Protein AF-A0A2N7CYK8-F1 (afdb_monomer_lite)

Foldseek 3Di:
DPVVLLVVLVVLLVCLVCQLVPVLVVLVPDPDDPVVSVVSSCCRNPNVSVVSNVVSDVSCDDVNVVVVCCVVCVVVVVVVVVVVVVVVVVVVVD

Sequence (94 aa):
MNKSRLYVGVVLVGIAAVLPFISVPLISMSPLSTAAKATAITIMVAGAPEVILLLAGVVMGKDNLSKLVKRLLSPVKSALDKLKQVLHTAMHSR

pLDDT: mean 90.42, std 6.22, range [55.06, 96.25]

Radius of gyration: 20.06 Å; chains: 1; bounding box: 63×14×42 Å

Structure (mmCIF, N/CA/C/O backbone):
data_AF-A0A2N7CYK8-F1
#
_entry.id   AF-A0A2N7CYK8-F1
#
loop_
_atom_site.group_PDB
_atom_site.id
_atom_site.type_symbol
_atom_site.label_atom_id
_atom_site.label_alt_id
_atom_site.label_comp_id
_atom_site.label_asym_id
_atom_site.label_entity_id
_atom_site.label_seq_id
_atom_site.pdbx_PDB_ins_code
_atom_site.Cartn_x
_atom_site.Cartn_y
_atom_site.Cartn_z
_atom_site.occupancy
_atom_site.B_iso_or_equiv
_atom_site.auth_seq_id
_atom_site.auth_comp_id
_atom_site.auth_asym_id
_atom_site.auth_atom_id
_atom_site.pdbx_PDB_model_num
ATOM 1 N N . MET A 1 1 ? 5.346 3.593 -24.888 1.00 60.50 1 MET A N 1
ATOM 2 C CA . MET A 1 1 ? 5.014 3.705 -23.446 1.00 60.50 1 MET A CA 1
ATOM 3 C C . MET A 1 1 ? 3.586 4.194 -23.348 1.00 60.50 1 MET A C 1
ATOM 5 O O . MET A 1 1 ? 3.326 5.312 -23.779 1.00 60.50 1 MET A O 1
ATOM 9 N N . ASN A 1 2 ? 2.660 3.369 -22.858 1.00 81.38 2 ASN A N 1
ATOM 10 C CA . ASN A 1 2 ? 1.281 3.823 -22.726 1.00 81.38 2 ASN A CA 1
ATOM 11 C C . ASN A 1 2 ? 1.163 4.695 -21.468 1.00 81.38 2 ASN A C 1
ATOM 13 O O . ASN A 1 2 ? 1.076 4.178 -20.354 1.00 81.38 2 ASN A O 1
ATOM 17 N N . LYS A 1 3 ? 1.242 6.017 -21.662 1.00 84.62 3 LYS A N 1
ATOM 18 C CA . LYS A 1 3 ? 1.256 7.013 -20.582 1.00 84.62 3 LYS A CA 1
ATOM 19 C C . LYS A 1 3 ? 0.014 6.888 -19.696 1.00 84.62 3 LYS A C 1
ATOM 21 O O . LYS A 1 3 ? 0.147 6.961 -18.482 1.00 84.62 3 LYS A O 1
ATOM 26 N N . SER A 1 4 ? -1.152 6.612 -20.285 1.00 88.12 4 SER A N 1
ATOM 27 C CA . SER A 1 4 ? -2.416 6.452 -19.551 1.00 88.12 4 SER A CA 1
ATOM 28 C C . SER A 1 4 ? -2.330 5.361 -18.476 1.00 88.12 4 SER A C 1
ATOM 30 O O . SER A 1 4 ? -2.611 5.624 -17.313 1.00 88.12 4 SER A O 1
ATOM 32 N N . ARG A 1 5 ? -1.826 4.171 -18.828 1.00 90.00 5 ARG A N 1
ATOM 33 C CA . ARG A 1 5 ? -1.652 3.039 -17.901 1.00 90.00 5 ARG A CA 1
ATOM 34 C C . ARG A 1 5 ? -0.710 3.361 -16.743 1.00 90.00 5 ARG A C 1
ATOM 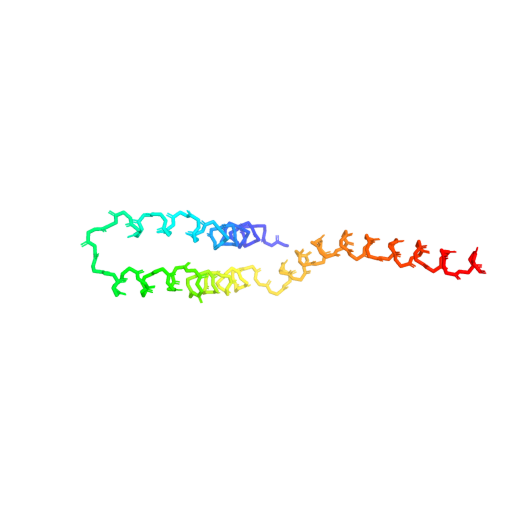36 O O . ARG A 1 5 ? -0.963 2.948 -15.616 1.00 90.00 5 ARG A O 1
ATOM 43 N N . LEU A 1 6 ? 0.365 4.104 -17.018 1.00 88.94 6 LEU A N 1
ATOM 44 C CA . LEU A 1 6 ? 1.283 4.565 -15.979 1.00 88.94 6 LEU A CA 1
ATOM 45 C C . LEU A 1 6 ? 0.580 5.543 -15.028 1.00 88.94 6 LEU A C 1
ATOM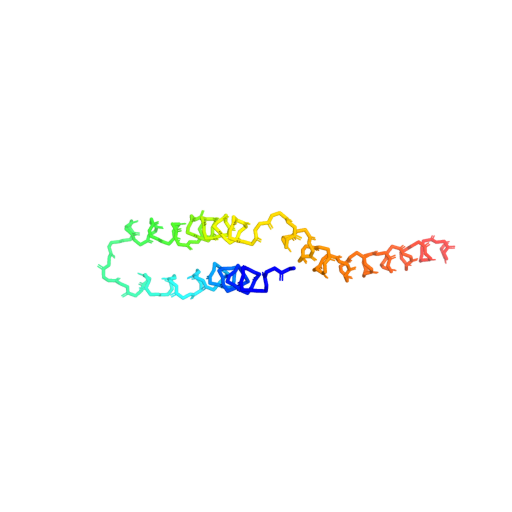 47 O O . LEU A 1 6 ? 0.648 5.346 -13.822 1.00 88.94 6 LEU A O 1
ATOM 51 N N . TYR A 1 7 ? -0.121 6.555 -15.549 1.00 91.50 7 TYR A N 1
ATOM 52 C CA . TYR A 1 7 ? -0.831 7.531 -14.715 1.00 91.50 7 TYR A CA 1
ATOM 53 C C . TYR A 1 7 ? -1.919 6.885 -13.860 1.00 91.50 7 TYR A C 1
ATOM 55 O O . TYR A 1 7 ? -1.957 7.133 -12.660 1.00 91.50 7 TYR A O 1
ATOM 63 N N . VAL A 1 8 ? -2.747 6.011 -14.440 1.00 92.88 8 VAL A N 1
ATOM 64 C CA . VAL A 1 8 ? -3.793 5.298 -13.690 1.00 92.88 8 VAL A CA 1
ATOM 65 C C . VAL A 1 8 ? -3.177 4.483 -12.557 1.00 92.88 8 VAL A C 1
ATOM 67 O O . VAL A 1 8 ? -3.644 4.557 -11.428 1.00 92.88 8 VAL A O 1
ATOM 70 N N . GLY A 1 9 ? -2.085 3.763 -12.816 1.00 92.12 9 GLY A N 1
ATOM 71 C CA . GLY A 1 9 ? -1.402 3.030 -11.758 1.00 92.12 9 GLY A CA 1
ATOM 72 C C . GLY A 1 9 ? -0.815 3.928 -10.667 1.00 92.12 9 GLY A C 1
ATOM 73 O O . GLY A 1 9 ? -0.895 3.576 -9.498 1.00 92.12 9 GLY A O 1
ATOM 74 N N . VAL A 1 10 ? -0.259 5.096 -11.013 1.00 91.56 10 VAL A N 1
ATOM 75 C CA . VAL A 1 10 ? 0.269 6.043 -10.012 1.00 91.56 10 VAL A CA 1
ATOM 76 C C . VAL A 1 10 ? -0.868 6.579 -9.148 1.00 91.56 10 VAL A C 1
ATOM 78 O O . VAL A 1 10 ? -0.721 6.660 -7.932 1.00 91.56 10 VAL A O 1
ATOM 81 N N . VAL A 1 11 ? -2.012 6.893 -9.759 1.00 94.56 11 VAL A N 1
ATOM 82 C CA . VAL A 1 11 ? -3.219 7.304 -9.034 1.00 94.56 11 VAL A CA 1
ATOM 83 C C . VAL A 1 11 ? -3.683 6.194 -8.093 1.00 94.56 11 VAL A C 1
ATOM 85 O O . VAL A 1 11 ? -3.942 6.475 -6.930 1.00 94.56 11 VAL A O 1
ATOM 88 N N . LEU A 1 12 ? -3.714 4.936 -8.541 1.00 93.75 12 LEU A N 1
ATOM 89 C CA . LEU A 1 12 ? -4.076 3.798 -7.688 1.00 93.75 12 LEU A CA 1
ATOM 90 C C . LEU A 1 12 ? -3.108 3.621 -6.510 1.00 93.75 12 LEU A C 1
ATOM 92 O O . LEU A 1 12 ? -3.558 3.420 -5.387 1.00 93.75 12 LEU A O 1
ATOM 96 N N . VAL A 1 13 ? -1.797 3.759 -6.733 1.00 93.12 13 VAL A N 1
ATOM 97 C CA . VAL A 1 13 ? -0.798 3.755 -5.648 1.00 93.12 13 VAL A CA 1
ATOM 98 C C . VAL A 1 13 ? -1.059 4.895 -4.660 1.00 93.12 13 VAL A C 1
ATOM 100 O O . VAL A 1 13 ? -1.022 4.678 -3.451 1.00 93.12 13 VAL A O 1
ATOM 103 N N . GLY A 1 14 ? -1.360 6.097 -5.158 1.00 93.31 14 GLY A N 1
ATOM 104 C CA . GLY A 1 14 ? -1.712 7.243 -4.319 1.00 93.31 14 GLY A CA 1
ATOM 105 C C . GLY A 1 14 ? -2.974 6.996 -3.490 1.00 93.31 14 GLY A C 1
ATOM 106 O O . GLY A 1 14 ? -2.976 7.255 -2.290 1.00 93.31 14 GLY A O 1
ATOM 107 N N . ILE A 1 15 ? -4.018 6.429 -4.101 1.00 93.50 15 ILE A N 1
ATOM 108 C CA . ILE A 1 15 ? -5.254 6.050 -3.407 1.00 93.50 15 ILE A CA 1
ATOM 109 C C . ILE A 1 15 ? -4.949 5.025 -2.314 1.00 93.50 15 ILE A C 1
ATOM 111 O O . ILE A 1 15 ? -5.357 5.237 -1.179 1.00 93.50 15 ILE A O 1
ATOM 115 N N . ALA A 1 16 ? -4.196 3.963 -2.618 1.00 93.25 16 ALA A N 1
ATOM 116 C CA . ALA A 1 16 ? -3.824 2.943 -1.637 1.00 93.25 16 ALA A CA 1
ATOM 117 C C . ALA A 1 16 ? -3.078 3.535 -0.432 1.00 93.25 16 ALA A C 1
ATOM 119 O O . ALA A 1 16 ? -3.350 3.157 0.702 1.00 93.25 16 ALA A O 1
ATOM 120 N N . ALA A 1 17 ? -2.172 4.488 -0.671 1.00 92.25 17 ALA A N 1
ATOM 121 C CA . ALA A 1 17 ? -1.403 5.137 0.387 1.00 92.25 17 ALA A CA 1
ATOM 122 C C . ALA A 1 17 ? -2.257 6.060 1.270 1.00 92.25 17 ALA A C 1
ATOM 124 O O . ALA A 1 17 ? -2.022 6.145 2.471 1.00 92.25 17 ALA A O 1
ATOM 125 N N . VAL A 1 18 ? -3.241 6.754 0.691 1.00 93.75 18 VAL A N 1
ATOM 126 C CA . VAL A 1 18 ? -4.093 7.718 1.409 1.00 93.75 18 VAL A CA 1
ATOM 127 C C . VAL A 1 18 ? -5.300 7.043 2.074 1.00 93.75 18 VAL A C 1
ATOM 129 O O . VAL A 1 18 ? -5.826 7.554 3.065 1.00 93.75 18 VAL A O 1
ATOM 132 N N . LEU A 1 19 ? -5.728 5.880 1.575 1.00 92.50 19 LEU A N 1
ATOM 133 C CA . LEU A 1 19 ? -6.930 5.179 2.027 1.00 92.50 19 LEU A CA 1
ATOM 134 C C . LEU A 1 19 ? -6.983 4.962 3.551 1.00 92.50 19 LEU A C 1
ATOM 136 O O . LEU A 1 19 ? -8.018 5.304 4.132 1.00 92.50 19 LEU A O 1
ATOM 140 N N . PRO A 1 20 ? -5.926 4.482 4.241 1.00 91.62 20 PRO A N 1
ATOM 141 C CA . PRO A 1 20 ? -5.976 4.280 5.690 1.00 91.62 20 PRO A CA 1
ATOM 142 C C . PRO A 1 20 ? -6.172 5.594 6.456 1.00 91.62 20 PRO A C 1
ATOM 144 O O . PRO A 1 20 ? -6.939 5.652 7.413 1.00 91.62 20 PRO A O 1
ATOM 147 N N . PHE A 1 21 ? -5.536 6.675 5.998 1.00 93.12 21 PHE A N 1
ATOM 148 C CA . PHE A 1 21 ? -5.596 7.979 6.662 1.00 93.12 21 PHE A CA 1
ATOM 149 C C . PHE A 1 21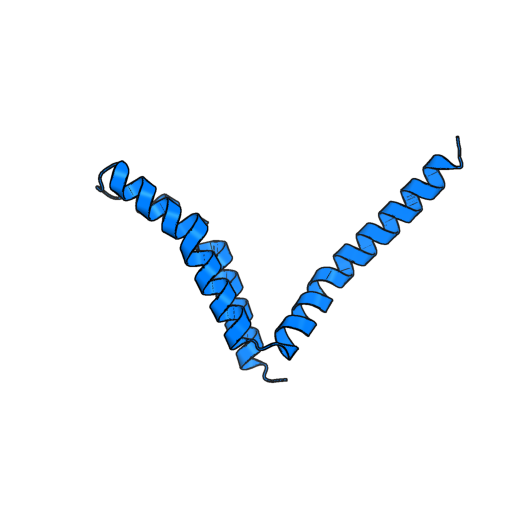 ? -6.989 8.608 6.616 1.00 93.12 21 PHE A C 1
ATOM 151 O O . PHE A 1 21 ? -7.361 9.324 7.540 1.00 93.12 21 PHE A O 1
ATOM 158 N N . ILE A 1 22 ? -7.768 8.331 5.567 1.00 92.88 22 ILE A N 1
ATOM 159 C CA . ILE A 1 22 ? -9.143 8.832 5.441 1.00 92.88 22 ILE A CA 1
ATOM 160 C C . ILE A 1 22 ? -10.141 7.873 6.101 1.00 92.88 22 ILE A C 1
ATOM 162 O O . ILE A 1 22 ? -11.032 8.299 6.832 1.00 92.88 22 ILE A O 1
ATOM 166 N N . SER A 1 23 ? -10.009 6.571 5.848 1.00 91.25 23 SER A N 1
ATOM 167 C CA . SER A 1 23 ? -10.995 5.573 6.280 1.00 91.25 23 SER A CA 1
ATOM 168 C C . SER A 1 23 ? -10.985 5.314 7.789 1.00 91.25 23 SER A C 1
ATOM 170 O O . SER A 1 23 ? -12.054 5.143 8.374 1.00 91.25 23 SER A O 1
ATOM 172 N N . VAL A 1 24 ? -9.821 5.329 8.448 1.00 93.25 24 VAL A N 1
ATOM 173 C CA . VAL A 1 24 ? -9.717 5.027 9.886 1.00 93.25 24 VAL A CA 1
ATOM 174 C C . VAL A 1 24 ? -10.454 6.055 10.760 1.00 93.25 24 VAL A C 1
ATOM 176 O O . VAL A 1 24 ? -11.247 5.630 11.609 1.00 93.25 24 VAL A O 1
ATOM 179 N N . PRO A 1 25 ? -10.295 7.382 10.565 1.00 94.00 25 PRO A N 1
ATOM 180 C CA . PRO A 1 25 ? -11.097 8.376 11.281 1.00 94.00 25 PRO A CA 1
ATOM 181 C C . PRO A 1 25 ? -12.602 8.214 11.043 1.00 94.00 25 PRO A C 1
ATOM 183 O O . PRO A 1 25 ? -13.380 8.227 11.996 1.00 94.00 25 PRO A O 1
ATOM 186 N N . LEU A 1 26 ? -13.014 7.981 9.791 1.00 94.19 26 LEU A N 1
ATOM 187 C CA . LEU A 1 26 ? -14.427 7.814 9.434 1.00 94.19 26 LEU A CA 1
ATOM 188 C C . LEU A 1 26 ? -15.053 6.589 10.118 1.00 94.19 26 LEU A C 1
ATOM 190 O O . LEU A 1 26 ? -16.142 6.682 10.684 1.00 94.19 26 LEU A O 1
ATOM 194 N N . ILE A 1 27 ? -14.350 5.452 10.131 1.00 94.50 27 ILE A N 1
ATOM 195 C CA . ILE A 1 27 ? -14.806 4.241 10.829 1.00 94.50 27 ILE A CA 1
ATOM 196 C C . ILE A 1 27 ? -14.869 4.486 12.339 1.00 94.50 27 ILE A C 1
ATOM 198 O O . ILE A 1 27 ? -15.811 4.049 13.004 1.00 94.50 27 ILE A O 1
ATOM 202 N N . SER A 1 28 ? -13.904 5.219 12.891 1.00 92.69 28 SER A N 1
ATOM 203 C CA . SER A 1 28 ? -13.843 5.509 14.327 1.00 92.69 28 SER A CA 1
ATOM 204 C C . SER A 1 28 ? -15.035 6.343 14.807 1.00 92.69 28 SER A C 1
ATOM 206 O O . SER A 1 28 ? -15.555 6.081 15.894 1.00 92.69 28 SER A O 1
ATOM 208 N N . MET A 1 29 ? -15.523 7.270 13.977 1.00 94.38 29 MET A N 1
ATOM 209 C CA . MET A 1 29 ? -16.701 8.104 14.258 1.00 94.38 29 MET A CA 1
ATOM 210 C C . MET A 1 29 ? -18.043 7.388 14.032 1.00 94.38 29 MET A C 1
ATOM 212 O O . MET A 1 29 ? -19.084 7.899 14.438 1.00 94.38 29 MET A O 1
ATOM 216 N N . SER A 1 30 ? -18.048 6.210 13.404 1.00 93.75 30 SER A N 1
ATOM 217 C CA . SER A 1 30 ? -19.284 5.471 13.126 1.00 93.75 30 SER A CA 1
ATOM 218 C C . SER A 1 30 ? -19.946 4.924 14.406 1.00 93.75 30 SER A C 1
ATOM 220 O O . SER A 1 30 ? -19.251 4.624 15.383 1.00 93.75 30 SER A O 1
ATOM 222 N N . PRO A 1 31 ? -21.274 4.710 14.425 1.00 94.94 31 PRO A N 1
ATOM 223 C CA . PRO A 1 31 ? -21.982 4.115 15.565 1.00 94.94 31 PRO A CA 1
ATOM 224 C C . PRO A 1 31 ? -21.829 2.580 15.652 1.00 94.94 31 PRO A C 1
ATOM 226 O O . PRO A 1 31 ? -22.647 1.902 16.268 1.00 94.94 31 PRO A O 1
ATOM 229 N N . LEU A 1 32 ? -20.805 2.004 15.016 1.00 93.56 32 LEU A N 1
ATOM 230 C CA . LEU A 1 32 ? -20.558 0.562 15.017 1.00 93.56 32 LEU A CA 1
ATOM 231 C C . LEU A 1 32 ? -20.064 0.058 16.380 1.00 93.56 32 LEU A C 1
ATOM 233 O O . LEU A 1 32 ? -19.449 0.793 17.156 1.00 93.56 32 LEU A O 1
ATOM 237 N N . SER A 1 33 ? -20.268 -1.236 16.635 1.00 96.25 33 SER A N 1
ATOM 238 C CA . SER A 1 33 ? -19.668 -1.907 17.789 1.00 96.25 33 SER A CA 1
ATOM 239 C C . SER A 1 33 ? -18.138 -1.900 17.697 1.00 96.25 33 SER A C 1
ATOM 241 O O . SER A 1 33 ? -17.562 -1.873 16.606 1.00 96.25 33 SER A O 1
ATOM 243 N N . THR A 1 34 ? -17.459 -1.969 18.843 1.00 93.62 34 THR A N 1
ATOM 244 C CA . THR A 1 34 ? -15.987 -1.977 18.907 1.00 93.62 34 THR A CA 1
ATOM 245 C C . THR A 1 34 ? -15.378 -3.097 18.063 1.00 93.62 34 THR A C 1
ATOM 247 O O . THR A 1 34 ? -14.402 -2.869 17.352 1.00 93.62 34 THR A O 1
ATOM 250 N N . ALA A 1 35 ? -15.994 -4.285 18.082 1.00 93.56 35 ALA A N 1
ATOM 251 C CA . ALA A 1 35 ? -15.561 -5.421 17.274 1.00 93.56 35 ALA A CA 1
ATOM 252 C C . ALA A 1 35 ? -15.664 -5.122 15.768 1.00 93.56 35 ALA A C 1
ATOM 254 O O . ALA A 1 35 ? -14.699 -5.321 15.035 1.00 93.56 35 ALA A O 1
ATOM 255 N N . ALA A 1 36 ? -16.791 -4.564 15.313 1.00 94.62 36 ALA A N 1
ATOM 256 C CA . ALA A 1 36 ? -16.982 -4.213 13.908 1.00 94.62 36 ALA A CA 1
ATOM 257 C C . ALA A 1 36 ? -16.022 -3.101 13.446 1.00 94.62 36 ALA A C 1
ATOM 259 O O . ALA A 1 36 ? -15.487 -3.173 12.339 1.00 94.62 36 ALA A O 1
ATOM 260 N N . LYS A 1 37 ? -15.748 -2.105 14.303 1.00 95.31 37 LYS A N 1
ATOM 261 C CA . LYS A 1 37 ? -14.753 -1.058 14.019 1.00 95.31 37 LYS A CA 1
ATOM 262 C C . LYS A 1 37 ? -13.359 -1.640 13.842 1.00 95.31 37 LYS A C 1
ATOM 264 O O . LYS A 1 37 ? -12.697 -1.311 12.862 1.00 95.31 37 LYS A O 1
ATOM 269 N N . ALA A 1 38 ? -12.933 -2.507 14.760 1.00 93.69 38 ALA A N 1
ATOM 270 C CA . ALA A 1 38 ? -11.624 -3.142 14.693 1.00 93.69 38 ALA A CA 1
ATOM 271 C C . ALA A 1 38 ? -11.462 -3.930 13.386 1.00 93.69 38 ALA A C 1
ATOM 273 O O . ALA A 1 38 ? -10.499 -3.702 12.660 1.00 93.69 3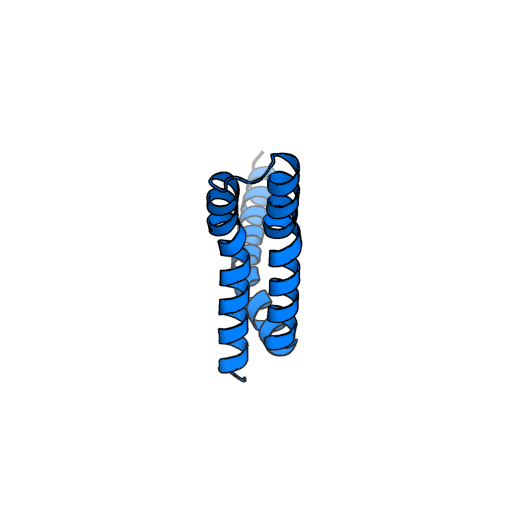8 ALA A O 1
ATOM 274 N N . THR A 1 39 ? -12.444 -4.764 13.026 1.00 93.94 39 THR A N 1
ATOM 275 C CA . THR A 1 39 ? -12.423 -5.520 11.765 1.00 93.94 39 THR A CA 1
ATOM 276 C C . THR A 1 39 ? -12.346 -4.604 10.544 1.00 93.94 39 THR A C 1
ATOM 278 O O . THR A 1 39 ? -11.519 -4.827 9.660 1.00 93.94 39 THR A O 1
ATOM 281 N N . ALA A 1 40 ? -13.170 -3.555 10.489 1.00 93.19 40 ALA A N 1
ATOM 282 C CA . ALA A 1 40 ? -13.175 -2.632 9.359 1.00 93.19 40 ALA A CA 1
ATOM 283 C C . ALA A 1 40 ? -11.856 -1.851 9.240 1.00 93.19 40 ALA A C 1
ATOM 285 O O . ALA A 1 40 ? -11.336 -1.700 8.137 1.00 93.19 40 ALA A O 1
ATOM 286 N N . ILE A 1 41 ? -11.273 -1.415 10.361 1.00 94.06 41 ILE A N 1
ATOM 287 C CA . ILE A 1 41 ? -9.957 -0.765 10.387 1.00 94.06 41 ILE A CA 1
ATOM 288 C C . ILE A 1 41 ? -8.879 -1.726 9.886 1.00 94.06 41 ILE A C 1
ATOM 290 O O . ILE A 1 41 ? -8.095 -1.345 9.024 1.00 94.06 41 ILE A O 1
ATOM 294 N N . THR A 1 42 ? -8.855 -2.975 10.357 1.00 92.81 42 THR A N 1
ATOM 295 C CA . THR A 1 42 ? -7.877 -3.970 9.894 1.00 92.81 42 THR A CA 1
ATOM 296 C C . THR A 1 42 ? -7.955 -4.169 8.383 1.00 92.81 42 THR A C 1
ATOM 298 O O . THR A 1 42 ? -6.926 -4.143 7.712 1.00 92.81 42 THR A O 1
ATOM 301 N N . ILE A 1 43 ? -9.165 -4.293 7.829 1.00 92.00 43 ILE A N 1
ATOM 302 C CA . ILE A 1 43 ? -9.361 -4.418 6.379 1.00 92.00 43 ILE A CA 1
ATOM 303 C C . ILE A 1 43 ? -8.855 -3.168 5.651 1.00 92.00 43 ILE A C 1
ATOM 305 O O . ILE A 1 43 ? -8.182 -3.287 4.632 1.00 92.00 43 ILE A O 1
ATOM 309 N N . MET A 1 44 ? -9.147 -1.972 6.158 1.00 91.94 44 MET A N 1
ATOM 310 C CA . MET A 1 44 ? -8.770 -0.725 5.486 1.00 91.94 44 MET A CA 1
ATOM 311 C C . MET A 1 44 ? -7.287 -0.359 5.624 1.00 91.94 44 MET A C 1
ATOM 313 O O . MET A 1 44 ? -6.775 0.383 4.789 1.00 91.94 44 MET A O 1
ATOM 317 N N . VAL A 1 45 ? -6.599 -0.874 6.646 1.00 92.12 45 VAL A N 1
ATOM 318 C CA . VAL A 1 45 ? -5.170 -0.619 6.891 1.00 92.12 45 VAL A CA 1
ATOM 319 C C . VAL A 1 45 ? -4.274 -1.670 6.234 1.00 92.12 45 VAL A C 1
ATOM 321 O O . VAL A 1 45 ? -3.217 -1.300 5.736 1.00 92.12 45 VAL A O 1
ATOM 324 N N . ALA A 1 46 ? -4.674 -2.945 6.239 1.00 86.88 46 ALA A N 1
ATOM 325 C CA . ALA A 1 46 ? -3.808 -4.071 5.859 1.00 86.88 46 ALA A CA 1
ATOM 326 C C . ALA A 1 46 ? -4.433 -5.054 4.847 1.00 86.88 46 ALA A C 1
ATOM 328 O O . ALA A 1 46 ? -3.890 -6.133 4.610 1.00 86.88 46 ALA A O 1
ATOM 329 N N . GLY A 1 47 ? -5.611 -4.742 4.298 1.00 88.56 47 GLY A N 1
ATOM 330 C CA . GLY A 1 47 ? -6.224 -5.537 3.228 1.00 88.56 47 GLY A CA 1
ATOM 331 C C . GLY A 1 47 ? -6.428 -4.740 1.944 1.00 88.56 47 GLY A C 1
ATOM 332 O O . GLY A 1 47 ? -5.944 -5.103 0.872 1.00 88.56 47 GLY A O 1
ATOM 333 N N . ALA A 1 48 ? -7.191 -3.652 2.036 1.00 90.06 48 ALA A N 1
ATOM 334 C CA . ALA A 1 48 ? -7.565 -2.843 0.885 1.00 90.06 48 ALA A CA 1
ATOM 335 C C . ALA A 1 48 ? -6.360 -2.181 0.185 1.00 90.06 48 ALA A C 1
ATOM 337 O O . ALA A 1 48 ? -6.314 -2.241 -1.049 1.00 90.06 48 ALA A O 1
ATOM 338 N N . PRO A 1 49 ? -5.369 -1.598 0.893 1.00 93.69 49 PRO A N 1
ATOM 339 C CA . PRO A 1 49 ? -4.194 -1.021 0.244 1.00 93.69 49 PRO A CA 1
ATOM 340 C C . PRO A 1 49 ? -3.428 -2.040 -0.606 1.00 93.69 49 PRO A C 1
ATOM 342 O O . PRO A 1 49 ? -3.089 -1.754 -1.751 1.00 93.69 49 PRO A O 1
ATOM 345 N N . GLU A 1 50 ? -3.219 -3.251 -0.098 1.00 93.38 50 GLU A N 1
ATOM 346 C CA . GLU A 1 50 ? -2.502 -4.336 -0.765 1.00 93.38 50 GLU A CA 1
ATOM 347 C C . GLU A 1 50 ? -3.205 -4.752 -2.058 1.00 93.38 50 GLU A C 1
ATOM 349 O O . GLU A 1 50 ? -2.568 -4.862 -3.109 1.00 93.38 50 GLU A O 1
ATOM 354 N N . VAL A 1 51 ? -4.531 -4.919 -2.015 1.00 94.44 51 VAL A N 1
ATOM 355 C CA . VAL A 1 51 ? -5.331 -5.251 -3.202 1.00 94.44 51 VAL A CA 1
ATOM 356 C C . VAL A 1 51 ? -5.244 -4.136 -4.248 1.00 94.44 51 VAL A C 1
ATOM 358 O O . VAL A 1 51 ? -5.039 -4.414 -5.432 1.00 94.44 51 VAL A O 1
ATOM 361 N N . ILE A 1 52 ? -5.337 -2.868 -3.836 1.00 94.12 52 ILE A N 1
ATOM 362 C CA . ILE A 1 52 ? -5.231 -1.723 -4.753 1.00 94.12 52 ILE A CA 1
ATOM 363 C C . ILE A 1 52 ? -3.823 -1.631 -5.356 1.00 94.12 52 ILE A C 1
ATOM 365 O O . ILE A 1 52 ? -3.688 -1.369 -6.552 1.00 94.12 52 ILE A O 1
ATOM 369 N N . LEU A 1 53 ? -2.771 -1.887 -4.574 1.00 93.00 53 LEU A N 1
ATOM 370 C CA . LEU A 1 53 ? -1.389 -1.903 -5.061 1.00 93.00 53 LEU A CA 1
ATOM 371 C C . LEU A 1 53 ? -1.153 -3.022 -6.082 1.00 93.00 53 LEU A C 1
ATOM 373 O O . LEU A 1 53 ? -0.495 -2.794 -7.102 1.00 93.00 53 LEU A O 1
ATOM 377 N N . LEU A 1 54 ? -1.724 -4.210 -5.863 1.00 93.38 54 LEU A N 1
ATOM 378 C CA . LEU A 1 54 ? -1.679 -5.299 -6.840 1.00 93.38 54 LEU A CA 1
ATOM 379 C C . LEU A 1 54 ? -2.379 -4.902 -8.144 1.00 93.38 54 LEU A C 1
ATOM 381 O O . LEU A 1 54 ? -1.802 -5.059 -9.224 1.00 93.38 54 LEU A O 1
ATOM 385 N N . LEU A 1 55 ? -3.578 -4.318 -8.056 1.00 92.75 55 LEU A N 1
ATOM 386 C CA . LEU A 1 55 ? -4.296 -3.802 -9.223 1.00 92.75 55 LEU A CA 1
ATOM 387 C C . LEU A 1 55 ? -3.495 -2.712 -9.944 1.00 92.75 55 LEU A C 1
ATOM 389 O O . LEU A 1 55 ? -3.405 -2.731 -11.172 1.00 92.75 55 LEU A O 1
ATOM 393 N N . ALA A 1 56 ? -2.849 -1.808 -9.206 1.00 92.75 56 ALA A N 1
ATOM 394 C CA . ALA A 1 56 ? -1.979 -0.786 -9.775 1.00 92.75 56 ALA A CA 1
ATOM 395 C C . ALA A 1 56 ? -0.828 -1.409 -10.579 1.00 92.75 56 ALA A C 1
ATOM 397 O O . ALA A 1 56 ? -0.572 -0.996 -11.712 1.00 92.75 56 ALA A O 1
ATOM 398 N N . GLY A 1 57 ? -0.179 -2.444 -10.037 1.00 91.75 57 GLY A N 1
ATOM 399 C CA . GLY A 1 57 ? 0.877 -3.189 -10.724 1.00 91.75 57 GLY A CA 1
ATOM 400 C C . GLY A 1 57 ? 0.391 -3.869 -12.008 1.00 91.75 57 GLY A C 1
ATOM 401 O O . GLY A 1 57 ? 1.050 -3.770 -13.049 1.00 91.75 57 GLY A O 1
ATOM 402 N N . VAL A 1 58 ? -0.788 -4.499 -11.969 1.00 92.69 58 VAL A N 1
ATOM 403 C CA . VAL A 1 58 ? -1.418 -5.133 -13.142 1.00 92.69 58 VAL A CA 1
ATOM 404 C C . VAL A 1 58 ? -1.750 -4.094 -14.218 1.00 92.69 58 VAL A C 1
ATOM 406 O O . VAL A 1 58 ? -1.396 -4.268 -15.389 1.00 92.69 58 VAL A O 1
ATOM 409 N N . VAL A 1 59 ? -2.368 -2.974 -13.830 1.00 92.69 59 VAL A N 1
ATOM 410 C CA . VAL A 1 59 ? -2.742 -1.893 -14.751 1.00 92.69 59 VAL A CA 1
ATOM 411 C C . VAL A 1 59 ? -1.504 -1.260 -15.382 1.00 92.69 59 VAL A C 1
ATOM 413 O O . VAL A 1 59 ? -1.463 -1.111 -16.608 1.00 92.69 59 VAL A O 1
ATOM 416 N N . MET A 1 60 ? -0.464 -0.958 -14.597 1.00 90.88 60 MET A N 1
ATOM 417 C CA . MET A 1 60 ? 0.798 -0.420 -15.116 1.00 90.88 60 MET A CA 1
ATOM 418 C C . MET A 1 60 ? 1.463 -1.373 -16.108 1.00 90.88 60 MET A C 1
ATOM 420 O O . MET A 1 60 ? 1.962 -0.924 -17.145 1.00 90.88 60 MET A O 1
ATOM 424 N N . GLY A 1 61 ? 1.453 -2.674 -15.814 1.00 91.50 61 GLY A N 1
ATOM 425 C CA . GLY A 1 61 ? 2.224 -3.678 -16.538 1.00 91.50 61 GLY A CA 1
ATOM 426 C C . GLY A 1 61 ? 3.717 -3.649 -16.182 1.00 91.50 61 GLY A C 1
ATOM 427 O O . GLY A 1 61 ? 4.252 -2.652 -15.688 1.00 91.50 61 GLY A O 1
ATOM 428 N N . LYS A 1 62 ? 4.408 -4.762 -16.462 1.00 87.75 62 LYS A N 1
ATOM 429 C CA . LYS A 1 62 ? 5.799 -5.011 -16.035 1.00 87.75 62 LYS A CA 1
ATOM 430 C C . LYS A 1 62 ? 6.785 -3.933 -16.503 1.00 87.75 62 LYS A C 1
ATOM 432 O O . LYS A 1 62 ? 7.622 -3.494 -15.717 1.00 87.75 62 LYS A O 1
ATOM 437 N N . ASP A 1 63 ? 6.660 -3.457 -17.743 1.00 87.25 63 ASP A N 1
ATOM 438 C CA . ASP A 1 63 ? 7.595 -2.479 -18.320 1.00 87.25 63 ASP A CA 1
ATOM 439 C C . ASP A 1 63 ? 7.515 -1.103 -17.652 1.00 87.25 63 ASP A C 1
ATOM 441 O O . ASP A 1 63 ? 8.537 -0.465 -17.387 1.00 87.25 63 ASP A O 1
ATOM 445 N N . ASN A 1 64 ? 6.295 -0.628 -17.383 1.00 87.94 64 ASN A N 1
ATOM 446 C CA . ASN A 1 64 ? 6.079 0.662 -16.733 1.00 87.94 64 ASN A CA 1
ATOM 447 C C . ASN A 1 64 ? 6.463 0.591 -15.254 1.00 87.94 64 ASN A C 1
ATOM 449 O O . ASN A 1 64 ? 7.123 1.504 -14.760 1.00 87.94 64 ASN A O 1
ATOM 453 N N . LEU A 1 65 ? 6.119 -0.511 -14.578 1.00 86.69 65 LEU A N 1
ATOM 454 C CA . LEU A 1 65 ? 6.489 -0.739 -13.185 1.00 86.69 65 LEU A CA 1
ATOM 455 C C . LEU A 1 65 ? 8.014 -0.797 -13.018 1.00 86.69 65 LEU A C 1
ATOM 457 O O . LEU A 1 65 ? 8.561 -0.093 -12.176 1.00 86.69 65 LEU A O 1
ATOM 461 N N . SER A 1 66 ? 8.724 -1.546 -13.871 1.00 87.75 66 SER A N 1
ATOM 462 C CA . SER A 1 66 ? 10.193 -1.626 -13.834 1.00 87.75 66 SER A CA 1
ATOM 463 C C . SER A 1 66 ? 10.849 -0.251 -14.004 1.00 87.75 66 SER A C 1
ATOM 465 O O . SER A 1 66 ? 11.787 0.094 -13.284 1.00 87.75 66 SER A O 1
ATOM 467 N N . LYS A 1 67 ? 10.336 0.578 -14.921 1.00 86.38 67 LYS A N 1
ATOM 468 C CA . LYS A 1 67 ? 10.834 1.946 -15.127 1.00 86.38 67 LYS A CA 1
ATOM 469 C C . LYS A 1 67 ? 10.541 2.859 -13.939 1.00 86.38 67 LYS A C 1
ATOM 471 O O . LYS A 1 67 ? 11.416 3.636 -13.561 1.00 86.38 67 LYS A O 1
ATOM 476 N N . LEU A 1 68 ? 9.344 2.767 -13.359 1.00 85.94 68 LEU A N 1
ATOM 477 C CA . LEU A 1 68 ? 8.969 3.539 -12.177 1.00 85.94 68 LEU A CA 1
ATOM 478 C C . LEU A 1 68 ? 9.869 3.183 -10.990 1.00 85.94 68 LEU A C 1
ATOM 480 O O . LEU A 1 68 ? 10.476 4.070 -10.400 1.00 85.94 68 LEU A O 1
ATOM 484 N N . VAL A 1 69 ? 10.038 1.889 -10.712 1.00 86.81 69 VAL A N 1
ATOM 485 C CA . VAL A 1 69 ? 10.908 1.388 -9.640 1.00 86.81 69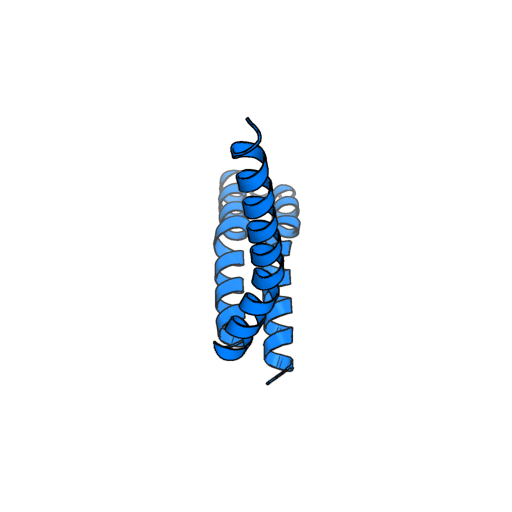 VAL A CA 1
ATOM 486 C C . VAL A 1 69 ? 12.350 1.847 -9.843 1.00 86.81 69 VAL A C 1
ATOM 488 O O . VAL A 1 69 ? 12.958 2.365 -8.911 1.00 86.81 69 VAL A O 1
ATOM 491 N N . LYS A 1 70 ? 12.895 1.752 -11.064 1.00 87.69 70 LYS A N 1
ATOM 492 C CA . LYS A 1 70 ? 14.244 2.261 -11.366 1.00 87.69 70 LYS A CA 1
ATOM 493 C C . LYS A 1 70 ? 14.378 3.756 -11.075 1.00 87.69 70 LYS A C 1
ATOM 495 O O . LYS A 1 70 ? 15.385 4.169 -10.510 1.00 87.69 70 LYS A O 1
ATOM 500 N N . ARG A 1 71 ? 13.372 4.564 -11.427 1.00 87.06 71 ARG A N 1
ATOM 501 C CA . ARG A 1 71 ? 13.375 6.009 -11.143 1.00 87.06 71 ARG A CA 1
ATOM 502 C C . ARG A 1 71 ? 13.286 6.314 -9.649 1.00 87.06 71 ARG A C 1
ATOM 504 O O . ARG A 1 71 ? 13.986 7.209 -9.195 1.00 87.06 71 ARG A O 1
ATOM 511 N N . LEU A 1 72 ? 12.469 5.571 -8.904 1.00 85.69 72 LEU A N 1
ATOM 512 C CA . LEU A 1 72 ? 12.295 5.766 -7.461 1.00 85.69 72 LEU A CA 1
ATOM 513 C C . LEU A 1 72 ? 13.510 5.283 -6.653 1.00 85.69 72 LEU A C 1
ATOM 515 O O . LEU A 1 72 ? 13.915 5.944 -5.704 1.00 85.69 72 LEU A O 1
ATOM 519 N N . LEU A 1 73 ? 14.128 4.165 -7.044 1.00 88.62 73 LEU A N 1
ATOM 520 C CA . LEU A 1 73 ? 15.269 3.585 -6.327 1.00 88.62 73 LEU A CA 1
ATOM 521 C C . LEU A 1 73 ? 16.614 4.221 -6.686 1.00 88.62 73 LEU A C 1
ATOM 523 O O . LEU A 1 73 ? 17.538 4.158 -5.879 1.00 88.62 73 LEU A O 1
ATOM 527 N N . SER A 1 74 ? 16.752 4.837 -7.865 1.00 90.75 74 SER A N 1
ATOM 528 C CA . SER A 1 74 ? 18.000 5.496 -8.278 1.00 90.75 74 SER A CA 1
ATOM 529 C C . SER A 1 74 ? 18.519 6.521 -7.257 1.00 90.75 74 SER A C 1
ATOM 531 O O . SER A 1 74 ? 19.673 6.387 -6.854 1.00 90.75 74 SER A O 1
ATOM 533 N N . PRO A 1 75 ? 17.731 7.516 -6.799 1.00 90.56 75 PRO A N 1
ATOM 534 C CA . PRO A 1 75 ? 18.222 8.498 -5.832 1.00 90.56 75 PRO A CA 1
ATOM 535 C C . PRO A 1 75 ? 18.552 7.865 -4.476 1.00 90.56 75 PRO A C 1
ATOM 537 O O . PRO A 1 75 ? 19.542 8.248 -3.857 1.00 90.56 75 PRO A O 1
ATOM 540 N N . VAL A 1 76 ? 17.778 6.863 -4.043 1.00 89.81 76 VAL A N 1
ATOM 541 C CA . VAL A 1 76 ? 18.027 6.129 -2.791 1.00 89.81 76 VAL A CA 1
ATOM 542 C C . VAL A 1 76 ? 19.364 5.401 -2.858 1.00 89.81 76 VAL A C 1
ATOM 544 O O . VAL A 1 76 ? 20.183 5.530 -1.953 1.00 89.81 76 VAL A O 1
ATOM 547 N N . LYS A 1 77 ? 19.623 4.687 -3.958 1.00 90.19 77 LYS A N 1
ATOM 548 C CA . LYS A 1 77 ? 20.891 3.989 -4.173 1.00 90.19 77 LYS A CA 1
ATOM 549 C C . LYS A 1 77 ? 22.065 4.967 -4.185 1.00 90.19 77 LYS A C 1
ATOM 551 O O . LYS A 1 77 ? 23.038 4.750 -3.474 1.00 90.19 77 LYS A O 1
ATOM 556 N N . SER A 1 78 ? 21.943 6.080 -4.911 1.00 92.12 78 SER A N 1
ATOM 557 C CA . SER A 1 78 ? 22.980 7.117 -4.942 1.00 92.12 78 SER A CA 1
ATOM 558 C C . SER A 1 78 ? 23.242 7.741 -3.568 1.00 92.12 78 SER A C 1
ATOM 560 O O . SER A 1 78 ? 24.392 8.019 -3.238 1.00 92.12 78 SER A O 1
ATOM 562 N N . ALA A 1 79 ? 22.206 7.959 -2.754 1.00 92.19 79 ALA A N 1
ATOM 563 C CA . ALA A 1 79 ? 22.369 8.449 -1.387 1.00 92.19 79 ALA A CA 1
ATOM 564 C C . ALA A 1 79 ? 23.093 7.422 -0.501 1.00 92.19 79 ALA A C 1
ATOM 566 O O . ALA A 1 79 ? 23.982 7.782 0.269 1.00 92.19 79 ALA A O 1
ATOM 567 N N . LEU A 1 80 ? 22.756 6.142 -0.655 1.00 93.38 80 LEU A N 1
ATOM 568 C CA . LEU A 1 80 ? 23.333 5.045 0.116 1.00 93.38 80 LEU A CA 1
ATOM 569 C C . LEU A 1 80 ? 24.811 4.805 -0.231 1.00 93.38 80 LEU A C 1
ATOM 571 O O . LEU A 1 80 ? 25.624 4.577 0.663 1.00 93.38 80 LEU A O 1
ATOM 575 N N . ASP A 1 81 ? 25.176 4.927 -1.509 1.00 94.56 81 ASP A N 1
ATOM 576 C CA . ASP A 1 81 ? 26.565 4.820 -1.970 1.00 94.56 81 ASP A CA 1
ATOM 577 C C . ASP A 1 81 ? 27.428 5.976 -1.433 1.00 94.56 81 ASP A C 1
ATOM 579 O O . ASP A 1 81 ? 28.534 5.745 -0.940 1.00 94.56 81 ASP A O 1
ATOM 583 N N . LYS A 1 82 ? 26.898 7.209 -1.422 1.00 93.81 82 LYS A N 1
ATOM 584 C CA . LYS A 1 82 ? 27.570 8.360 -0.788 1.00 93.81 82 LYS A CA 1
ATOM 585 C C . LYS A 1 82 ? 27.789 8.137 0.710 1.00 93.81 82 LYS A C 1
ATOM 587 O O . LYS A 1 82 ? 28.877 8.396 1.214 1.00 93.81 82 LYS A O 1
ATOM 592 N N . LEU A 1 83 ? 26.781 7.622 1.414 1.00 93.38 83 LEU A N 1
ATOM 593 C CA . LEU A 1 83 ? 26.870 7.293 2.841 1.00 93.38 83 LEU A CA 1
ATOM 594 C C . LEU A 1 83 ? 27.959 6.250 3.126 1.00 93.38 83 LEU A C 1
ATOM 596 O O . LEU A 1 83 ? 28.750 6.426 4.052 1.00 93.38 83 LEU A O 1
ATOM 600 N N . LYS A 1 84 ? 28.045 5.198 2.304 1.00 93.88 84 LYS A N 1
ATOM 601 C CA . LYS A 1 84 ? 29.107 4.185 2.409 1.00 93.88 84 LYS A CA 1
ATOM 602 C C . LYS A 1 84 ? 30.496 4.779 2.206 1.00 93.88 84 LYS A C 1
ATOM 604 O O . LYS A 1 84 ? 31.412 4.428 2.944 1.00 93.88 84 LYS A O 1
ATOM 609 N N . GLN A 1 85 ? 30.650 5.683 1.240 1.00 94.00 85 GLN A N 1
ATOM 610 C CA . GLN A 1 85 ? 31.924 6.351 0.987 1.00 94.00 85 GLN A CA 1
ATOM 611 C C . GLN A 1 85 ? 32.358 7.203 2.188 1.00 94.00 85 GLN A C 1
ATOM 613 O O . GLN A 1 85 ? 33.507 7.116 2.609 1.00 94.00 85 GLN A O 1
ATOM 618 N N . VAL A 1 86 ? 31.434 7.965 2.785 1.00 92.81 86 VAL A N 1
ATOM 619 C CA . VAL A 1 86 ? 31.705 8.766 3.992 1.00 92.81 86 VAL A CA 1
ATOM 620 C C . VAL A 1 86 ? 32.117 7.878 5.171 1.00 92.81 86 VAL A C 1
ATOM 622 O O . VAL A 1 86 ? 33.104 8.174 5.841 1.00 92.81 86 VAL A O 1
ATOM 625 N N . LEU A 1 87 ? 31.410 6.766 5.395 1.00 92.31 87 LEU A N 1
ATOM 626 C CA . LEU A 1 87 ? 31.736 5.801 6.451 1.00 92.31 87 LEU A CA 1
ATOM 627 C C . LEU A 1 87 ? 33.115 5.161 6.254 1.00 92.31 87 LEU A C 1
ATOM 629 O O . LEU A 1 87 ? 33.880 5.062 7.208 1.00 92.31 87 LEU A O 1
ATOM 633 N N . HIS A 1 88 ? 33.456 4.761 5.027 1.00 90.81 88 HIS A N 1
ATO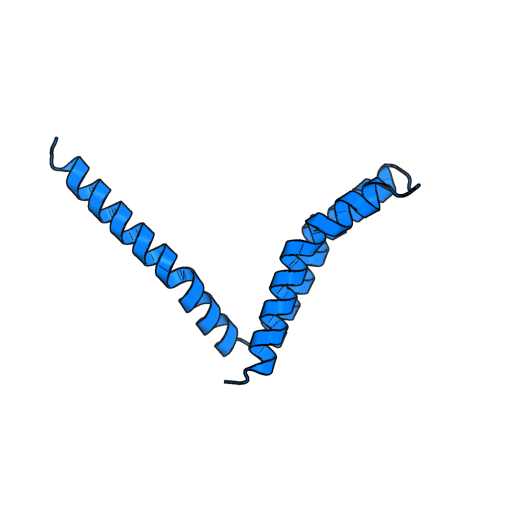M 634 C CA . HIS A 1 88 ? 34.759 4.165 4.734 1.00 90.81 88 HIS A CA 1
ATOM 635 C C . HIS A 1 88 ? 35.906 5.160 4.974 1.00 90.81 88 HIS A C 1
ATOM 637 O O . HIS A 1 88 ? 36.916 4.796 5.569 1.00 90.81 88 HIS A O 1
ATOM 643 N N . THR A 1 89 ? 35.739 6.430 4.591 1.00 90.38 89 THR A N 1
ATOM 644 C CA . THR A 1 89 ? 36.733 7.483 4.860 1.00 90.38 89 THR A CA 1
ATOM 645 C C . THR A 1 89 ? 36.887 7.768 6.359 1.00 90.38 89 THR A C 1
ATOM 647 O O . THR A 1 89 ? 38.005 7.952 6.828 1.00 90.38 89 THR A O 1
ATOM 650 N N . ALA A 1 90 ? 35.794 7.758 7.129 1.00 87.00 90 ALA A N 1
ATOM 651 C CA . ALA A 1 90 ? 35.830 8.005 8.573 1.00 87.00 90 ALA A CA 1
ATOM 652 C C . ALA A 1 90 ? 36.481 6.868 9.386 1.00 87.00 90 ALA A C 1
ATOM 654 O O . ALA A 1 90 ? 36.997 7.115 10.474 1.00 87.00 90 ALA A O 1
ATOM 655 N N . MET A 1 91 ? 36.460 5.630 8.879 1.00 84.94 91 MET A N 1
ATOM 656 C CA . MET A 1 91 ? 37.070 4.475 9.553 1.00 84.94 91 MET A CA 1
ATOM 657 C C . MET A 1 91 ? 38.582 4.358 9.331 1.00 84.94 91 MET A C 1
ATOM 659 O O . MET A 1 91 ? 39.254 3.797 10.185 1.00 84.94 91 MET A O 1
ATOM 663 N N . HIS A 1 92 ? 39.119 4.894 8.228 1.00 77.12 92 HIS A N 1
ATOM 664 C CA . HIS A 1 92 ? 40.566 4.891 7.943 1.00 77.12 92 HIS A CA 1
ATOM 665 C C . HIS A 1 92 ? 41.302 6.141 8.451 1.00 77.12 92 HIS A C 1
ATOM 667 O O . HIS A 1 92 ? 42.514 6.237 8.294 1.00 77.12 92 HIS A O 1
ATOM 673 N N . SER A 1 93 ? 40.592 7.114 9.038 1.00 69.44 93 SER A N 1
ATOM 674 C CA . SER A 1 93 ? 41.196 8.308 9.656 1.00 69.44 93 SER A CA 1
ATOM 675 C C . SER A 1 93 ? 41.367 8.194 11.182 1.00 69.44 93 SER A C 1
ATOM 677 O O . SER A 1 93 ? 41.609 9.209 11.841 1.00 69.44 93 SER A O 1
ATOM 679 N N . ARG A 1 94 ? 41.176 6.997 11.746 1.00 55.06 94 ARG A N 1
ATOM 680 C CA . ARG A 1 94 ? 41.443 6.642 13.147 1.00 55.06 94 ARG A CA 1
ATOM 681 C C . ARG A 1 94 ? 42.546 5.600 13.193 1.00 55.06 94 ARG A C 1
ATOM 683 O O . ARG A 1 94 ? 43.332 5.665 14.158 1.00 55.06 94 ARG A O 1
#

Secondary structure (DSSP, 8-state):
--HHHHHHHHHHHHHHHHHHHHHHHHHHHSS--HHHHHHHHHHHHHTHHHHHHHHHHHHH-HHHHHHHHHHHHHHHHHHHHHHHHHHHHHHTT-